Protein AF-A0A848YCB4-F1 (afdb_monomer_lite)

Secondary structure (DSSP, 8-state):
-----TTSPPPGGGS----S--PPP--HHHH-EEEEE--S---TT-----EEEEE--TT---TT--EEEEE-SSS-PPPPBSS-TTSTTB-----SSSPPPPEEEES-SPTT--EEEEE-

Foldseek 3Di:
DDPDDPPDDDDVVPPPPPPPDPDDDPPCQAAWDKDKDDDDDDDPPDADDIDIDTDGHPPGADVVGWDKDFDFPDDPQDQADDDDPVDGNHDDDDDPDPDDWDWDWAQPDDPRGRIIIITD

Sequence (120 aa):
MKTESWHGPIPRDLVGDNAPSVRSGDDAALYGSAVIEPLGPVEVRTHQSFVLRYTAGKIGLDDTGGIQVCFRMISDAAKPQTTDPTKPGYLTATCSGEGSVRLTIGPYGQRPWNLAVNAE

pLDDT: mean 86.51, std 13.11, range [41.19, 97.75]

Radius of gyration: 21.09 Å; chains: 1; bounding box: 38×51×61 Å

Structure (mmCIF, N/CA/C/O backbone):
data_AF-A0A848YCB4-F1
#
_entry.id   AF-A0A848YCB4-F1
#
loop_
_atom_site.group_PDB
_atom_site.id
_atom_site.type_symbol
_atom_site.label_atom_id
_atom_site.label_alt_id
_atom_site.label_comp_id
_atom_site.label_asym_id
_atom_site.label_entity_id
_atom_site.label_seq_id
_atom_site.pdbx_PDB_ins_code
_atom_site.Cartn_x
_atom_site.Cartn_y
_atom_site.Cartn_z
_atom_site.occupancy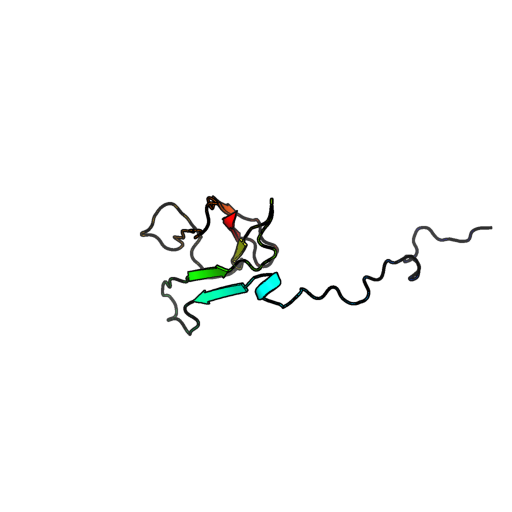
_atom_site.B_iso_or_equiv
_atom_site.auth_seq_id
_atom_site.auth_comp_id
_atom_site.auth_asym_id
_atom_site.auth_atom_id
_atom_site.pdbx_PDB_model_num
ATOM 1 N N . MET A 1 1 ? 6.343 39.896 -43.346 1.00 41.19 1 MET A N 1
ATOM 2 C CA . MET A 1 1 ? 5.441 40.432 -42.306 1.00 41.19 1 MET A CA 1
ATOM 3 C C . MET A 1 1 ? 4.858 39.233 -41.567 1.00 41.19 1 MET A C 1
ATOM 5 O O . MET A 1 1 ? 4.076 38.514 -42.168 1.00 41.19 1 MET A O 1
ATOM 9 N N . LYS A 1 2 ? 5.352 38.911 -40.360 1.00 43.03 2 LYS A N 1
ATOM 10 C CA . LYS A 1 2 ? 4.879 37.758 -39.570 1.00 43.03 2 LYS A CA 1
ATOM 11 C C . LYS A 1 2 ? 3.656 38.184 -38.756 1.00 43.03 2 LYS A C 1
ATOM 13 O O . LYS A 1 2 ? 3.787 38.938 -37.800 1.00 43.03 2 LYS A O 1
ATOM 18 N N . THR A 1 3 ? 2.483 37.729 -39.169 1.00 55.34 3 THR A N 1
ATOM 19 C CA . THR A 1 3 ? 1.216 37.832 -38.435 1.00 55.34 3 THR A CA 1
ATOM 20 C C . THR A 1 3 ? 1.049 36.595 -37.561 1.00 55.34 3 THR A C 1
ATOM 22 O O . THR A 1 3 ? 0.242 35.726 -37.866 1.00 55.34 3 THR A O 1
ATOM 25 N N . GLU A 1 4 ? 1.838 36.483 -36.496 1.00 60.62 4 GLU A N 1
ATOM 26 C CA . GLU A 1 4 ? 1.602 35.465 -35.468 1.00 60.62 4 GLU A CA 1
ATOM 27 C C . GLU A 1 4 ? 1.205 36.171 -34.174 1.00 60.62 4 GLU A C 1
ATOM 29 O O . GLU A 1 4 ? 1.964 36.951 -33.597 1.00 60.62 4 GLU A O 1
ATOM 34 N N . SER A 1 5 ? -0.046 35.967 -33.764 1.00 61.84 5 SER A N 1
ATOM 35 C CA . SER A 1 5 ? -0.580 36.483 -32.512 1.00 61.84 5 SER A CA 1
ATOM 36 C C . SER A 1 5 ? -0.032 35.652 -31.354 1.00 61.84 5 SER A C 1
ATOM 38 O O . SER A 1 5 ? -0.431 34.503 -31.178 1.00 61.84 5 SER A O 1
ATOM 40 N N . TRP A 1 6 ? 0.824 36.249 -30.529 1.00 62.62 6 TRP A N 1
ATOM 41 C CA 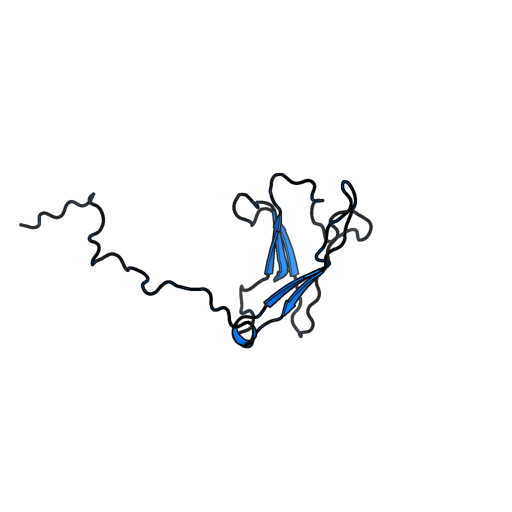. TRP A 1 6 ? 1.448 35.629 -29.348 1.00 62.62 6 TRP A CA 1
ATOM 42 C C . TRP A 1 6 ? 0.469 35.107 -28.276 1.00 62.62 6 TRP A C 1
ATOM 44 O O . TRP A 1 6 ? 0.889 34.472 -27.316 1.00 62.62 6 TRP A O 1
ATOM 54 N N . HIS A 1 7 ? -0.831 35.373 -28.429 1.00 72.69 7 HIS A N 1
ATOM 55 C CA . HIS A 1 7 ? -1.896 34.978 -27.501 1.00 72.69 7 HIS A CA 1
ATOM 56 C C . HIS A 1 7 ? -2.926 34.015 -28.121 1.00 72.69 7 HIS A C 1
ATOM 58 O O . HIS A 1 7 ? -3.981 33.786 -27.534 1.00 72.69 7 HIS A O 1
ATOM 64 N N . GLY A 1 8 ? -2.657 33.480 -29.317 1.00 75.06 8 GLY A N 1
ATOM 65 C CA . GLY A 1 8 ? -3.519 32.487 -29.961 1.00 75.06 8 GLY A CA 1
ATOM 66 C C . GLY A 1 8 ? -3.288 31.066 -29.425 1.00 75.06 8 GLY A C 1
ATOM 67 O O . GLY A 1 8 ? -2.231 30.794 -28.852 1.00 75.06 8 GLY A O 1
ATOM 68 N N . PRO A 1 9 ? -4.248 30.139 -29.607 1.00 75.44 9 PRO A N 1
ATOM 69 C CA . PRO A 1 9 ? -4.005 28.721 -29.357 1.00 75.44 9 PRO A CA 1
ATOM 70 C C . PRO A 1 9 ? -2.815 28.233 -30.196 1.00 75.44 9 PRO A C 1
ATOM 72 O O . PRO A 1 9 ? -2.666 28.629 -31.352 1.00 75.44 9 PRO A O 1
ATOM 75 N N . ILE A 1 10 ? -1.974 27.378 -29.607 1.00 76.75 10 ILE A N 1
ATOM 76 C CA . ILE A 1 10 ? -0.808 26.807 -30.288 1.00 76.75 10 ILE A CA 1
ATOM 77 C C . ILE A 1 10 ? -1.287 26.038 -31.534 1.00 76.75 10 ILE A C 1
ATOM 79 O O . ILE A 1 10 ? -2.204 25.217 -31.410 1.00 76.75 10 ILE A O 1
ATOM 83 N N . PRO A 1 11 ? -0.708 26.299 -32.723 1.00 81.75 11 PRO A N 1
ATOM 84 C CA . PRO A 1 11 ? -1.000 25.536 -33.931 1.00 81.75 11 PRO A CA 1
ATOM 85 C C . PRO A 1 11 ? -0.879 24.031 -33.676 1.00 81.75 11 PRO A C 1
ATOM 87 O O . PRO A 1 11 ? 0.074 23.584 -33.043 1.00 81.75 11 PRO A O 1
ATOM 90 N N . ARG A 1 12 ? -1.867 23.247 -34.124 1.00 68.69 12 ARG A N 1
ATOM 9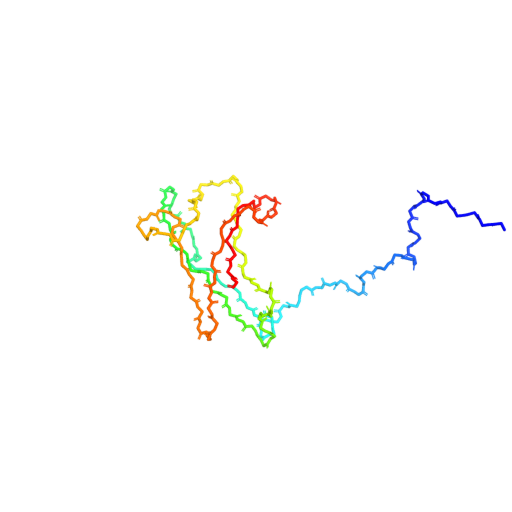1 C CA . ARG A 1 12 ? -1.961 21.806 -33.811 1.00 68.69 12 ARG A CA 1
ATOM 92 C C . ARG A 1 12 ? -0.735 21.006 -34.251 1.00 68.69 12 ARG A C 1
ATOM 94 O O . ARG A 1 12 ? -0.384 20.040 -33.601 1.00 68.69 12 ARG A O 1
ATOM 101 N N . ASP A 1 13 ? -0.085 21.418 -35.326 1.00 75.69 13 ASP A N 1
ATOM 102 C CA . ASP A 1 13 ? 1.156 20.847 -35.855 1.00 75.69 13 ASP A CA 1
ATOM 103 C C . ASP A 1 13 ? 2.390 21.118 -34.976 1.00 75.69 13 ASP A C 1
ATOM 105 O O . ASP A 1 13 ? 3.393 20.417 -35.090 1.00 75.69 13 ASP A O 1
ATOM 109 N N . LEU A 1 14 ? 2.309 22.105 -34.080 1.00 74.56 14 LEU A N 1
ATOM 110 C CA . LEU A 1 14 ? 3.307 22.390 -33.046 1.00 74.56 14 LEU A CA 1
ATOM 111 C C . LEU A 1 14 ? 2.920 21.810 -31.678 1.00 74.56 14 LEU A C 1
ATOM 113 O O . LEU A 1 14 ? 3.728 21.826 -30.747 1.00 74.56 14 LEU A O 1
ATOM 117 N N . VAL A 1 15 ? 1.692 21.304 -31.537 1.00 74.88 15 VAL A N 1
ATOM 118 C CA . VAL A 1 15 ? 1.287 20.514 -30.377 1.00 74.88 15 VAL A CA 1
ATOM 119 C C . VAL A 1 15 ? 1.841 19.113 -30.587 1.00 74.88 15 VAL A C 1
ATOM 121 O O . VAL A 1 15 ? 1.488 18.430 -31.543 1.00 74.88 15 VAL A O 1
ATOM 124 N N . GLY A 1 16 ? 2.729 18.679 -29.693 1.00 65.25 16 GLY A N 1
ATOM 125 C CA . GLY A 1 16 ? 3.121 17.278 -29.613 1.00 65.25 16 GLY A CA 1
ATOM 126 C C . GLY A 1 16 ? 1.913 16.447 -29.197 1.00 65.25 16 GLY A C 1
ATOM 127 O O . GLY A 1 16 ? 1.730 16.181 -28.010 1.00 65.25 16 GLY A O 1
ATOM 128 N N . ASP A 1 17 ? 1.068 16.076 -30.159 1.00 62.31 17 ASP A N 1
ATOM 129 C CA . ASP A 1 17 ? 0.013 15.100 -29.946 1.00 62.31 17 ASP A CA 1
ATOM 130 C C . ASP A 1 17 ? 0.702 13.791 -29.568 1.00 62.31 17 ASP A C 1
ATOM 132 O O . ASP A 1 17 ? 1.388 13.158 -30.372 1.00 62.31 17 ASP A O 1
ATOM 136 N N . ASN A 1 18 ? 0.551 13.405 -28.304 1.00 59.09 18 ASN A N 1
ATOM 137 C CA . ASN A 1 18 ? 0.966 12.105 -27.809 1.00 59.09 18 ASN A CA 1
ATOM 138 C C . ASN A 1 18 ? 0.064 11.034 -28.445 1.00 59.09 18 ASN A C 1
ATOM 140 O O . ASN A 1 18 ? -0.931 10.599 -27.859 1.00 59.09 18 ASN A O 1
ATOM 144 N N . ALA A 1 19 ? 0.375 10.682 -29.690 1.00 46.88 19 ALA A N 1
ATOM 145 C CA . ALA A 1 19 ? -0.291 9.653 -30.463 1.00 46.88 19 ALA A CA 1
ATOM 146 C C . ALA A 1 19 ? 0.732 8.596 -30.925 1.00 46.88 19 ALA A C 1
ATOM 148 O O . ALA A 1 19 ? 1.771 8.953 -31.483 1.00 46.88 19 ALA A O 1
ATOM 149 N N . PRO A 1 20 ? 0.428 7.296 -30.745 1.00 56.62 20 PRO A N 1
ATOM 150 C CA . PRO A 1 20 ? -0.828 6.765 -30.228 1.00 56.62 20 PRO A CA 1
ATOM 151 C C . PRO A 1 20 ? -0.861 6.804 -28.694 1.00 56.62 20 PRO A C 1
ATOM 153 O O . PRO A 1 20 ? 0.172 6.700 -28.044 1.00 56.62 20 PRO A O 1
ATOM 156 N N . SER A 1 21 ? -2.074 6.947 -28.148 1.00 55.09 21 SER A N 1
ATOM 157 C CA . SER A 1 21 ? -2.430 6.842 -26.727 1.00 55.09 21 SER A CA 1
ATOM 158 C C . SER A 1 21 ? -1.370 6.127 -25.885 1.00 55.09 21 SER A C 1
ATOM 160 O O . SER A 1 21 ? -1.182 4.921 -26.067 1.00 55.09 21 SER A O 1
ATOM 162 N N . VAL A 1 22 ? -0.731 6.828 -24.944 1.00 58.81 22 VAL A N 1
ATOM 163 C CA . VAL A 1 22 ? 0.003 6.164 -23.859 1.00 58.81 22 VAL A CA 1
ATOM 164 C C . VAL A 1 22 ? -1.018 5.341 -23.088 1.00 58.81 22 VAL A C 1
ATOM 166 O O . VAL A 1 22 ? -1.775 5.850 -22.264 1.00 58.81 22 VAL A O 1
ATOM 169 N N . ARG A 1 23 ? -1.112 4.064 -23.443 1.00 59.00 23 ARG A N 1
ATOM 170 C CA . ARG A 1 23 ? -1.801 3.063 -22.646 1.00 59.00 23 ARG A CA 1
ATOM 171 C C . ARG A 1 23 ? -0.780 2.584 -21.635 1.00 59.00 23 ARG A C 1
ATOM 173 O O . ARG A 1 23 ? 0.337 2.243 -22.022 1.00 59.00 23 ARG A O 1
ATOM 180 N N . SER A 1 24 ? -1.148 2.576 -20.358 1.00 66.31 24 SER A N 1
ATOM 181 C CA . SER A 1 24 ? -0.389 1.805 -19.380 1.00 66.31 24 SER A CA 1
ATOM 182 C C . SER A 1 24 ? -0.273 0.384 -19.911 1.00 66.31 24 SER A C 1
ATOM 184 O O . SER A 1 24 ? -1.279 -0.196 -20.319 1.00 66.31 24 SER A O 1
ATOM 186 N N . GLY A 1 25 ? 0.947 -0.140 -19.966 1.00 73.75 25 GLY A N 1
ATOM 187 C CA . GLY A 1 25 ? 1.126 -1.541 -20.293 1.00 73.75 25 GLY A CA 1
ATOM 188 C C . GLY A 1 25 ? 0.416 -2.397 -19.246 1.00 73.75 25 GLY A C 1
ATOM 189 O O . GLY A 1 25 ? 0.462 -2.101 -18.053 1.00 73.75 25 GLY A O 1
ATOM 190 N N . ASP A 1 26 ? -0.299 -3.408 -19.715 1.00 83.06 26 ASP A N 1
ATOM 191 C CA . ASP A 1 26 ? -1.192 -4.262 -18.929 1.00 83.06 26 ASP A CA 1
ATOM 192 C C . ASP A 1 26 ? -0.625 -5.673 -18.712 1.00 83.06 26 ASP A C 1
ATOM 194 O O . ASP A 1 26 ? -1.227 -6.494 -18.020 1.00 83.06 26 ASP A O 1
ATOM 198 N N . ASP A 1 27 ? 0.565 -5.951 -19.251 1.00 92.00 27 ASP A N 1
ATOM 199 C CA . ASP A 1 27 ? 1.277 -7.202 -19.019 1.00 92.00 27 ASP A CA 1
ATOM 200 C C . ASP A 1 27 ? 1.841 -7.253 -17.591 1.00 92.00 27 ASP A C 1
ATOM 202 O O . ASP A 1 27 ? 2.908 -6.708 -17.286 1.00 92.00 27 ASP A O 1
ATOM 206 N N . ALA A 1 28 ? 1.129 -7.959 -16.714 1.00 92.81 28 ALA A N 1
ATOM 207 C CA . ALA A 1 28 ? 1.525 -8.168 -15.327 1.00 92.81 28 ALA A CA 1
ATOM 208 C C . ALA A 1 28 ? 2.903 -8.838 -15.180 1.00 92.81 28 ALA A C 1
ATOM 210 O O . ALA A 1 28 ? 3.594 -8.588 -14.190 1.00 92.81 28 ALA A O 1
ATOM 211 N N . ALA A 1 29 ? 3.344 -9.654 -16.145 1.00 94.56 29 ALA A N 1
ATOM 212 C CA . ALA A 1 29 ? 4.672 -10.263 -16.089 1.00 94.56 29 ALA A CA 1
ATOM 213 C C . ALA A 1 29 ? 5.784 -9.224 -16.293 1.00 94.56 29 ALA A C 1
ATOM 215 O O . ALA A 1 29 ? 6.886 -9.395 -15.770 1.00 94.56 29 ALA A O 1
ATOM 216 N N . LEU A 1 30 ? 5.508 -8.137 -17.018 1.00 93.12 30 LEU A N 1
ATOM 217 C CA . LEU A 1 30 ? 6.450 -7.038 -17.226 1.00 93.12 30 LEU A CA 1
ATOM 218 C C . LEU A 1 30 ? 6.339 -5.972 -16.135 1.00 93.12 30 LEU A C 1
ATOM 220 O O . LEU A 1 30 ? 7.356 -5.629 -15.529 1.00 93.12 30 LEU A O 1
ATOM 224 N N . TYR A 1 31 ? 5.127 -5.486 -15.866 1.00 90.56 31 TYR A N 1
ATOM 225 C CA . TYR A 1 31 ? 4.880 -4.315 -15.014 1.00 90.56 31 TYR A CA 1
ATOM 226 C C . TYR A 1 31 ? 4.531 -4.650 -13.563 1.00 90.56 31 TYR A C 1
ATOM 228 O O . TYR A 1 31 ? 4.593 -3.779 -12.701 1.00 90.56 31 TYR A O 1
ATOM 236 N N . GLY A 1 32 ? 4.203 -5.907 -13.272 1.00 93.38 32 GLY A N 1
ATOM 237 C CA . GLY A 1 32 ? 3.754 -6.340 -11.956 1.00 93.38 32 GLY A CA 1
ATOM 238 C C . GLY A 1 32 ? 2.243 -6.261 -11.782 1.00 93.38 32 GLY A C 1
ATOM 239 O O . GLY A 1 32 ? 1.489 -5.932 -12.697 1.00 93.38 32 GLY A O 1
ATOM 240 N N . SER A 1 33 ? 1.784 -6.613 -10.586 1.00 94.19 33 SER A N 1
ATOM 241 C CA . SER A 1 33 ? 0.362 -6.608 -10.236 1.00 94.19 33 SER A CA 1
ATOM 242 C C . SER A 1 33 ? 0.158 -6.298 -8.760 1.00 94.19 33 SER A C 1
ATOM 244 O O . SER A 1 33 ? 1.039 -6.537 -7.935 1.00 94.19 33 SER A O 1
ATOM 246 N N . ALA A 1 34 ? -1.015 -5.767 -8.423 1.00 94.69 34 ALA A N 1
ATOM 247 C CA . ALA A 1 34 ? -1.435 -5.543 -7.050 1.00 94.69 34 ALA A CA 1
ATOM 248 C C . ALA A 1 34 ? -2.768 -6.244 -6.798 1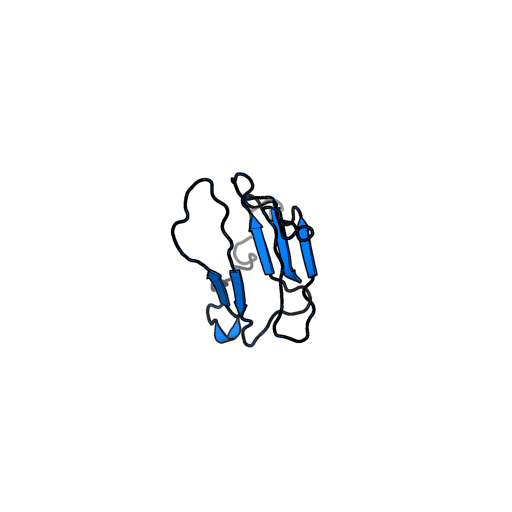.00 94.69 34 ALA A C 1
ATOM 250 O O . ALA A 1 34 ? -3.700 -6.126 -7.594 1.00 94.69 34 ALA A O 1
ATOM 251 N N . VAL A 1 35 ? -2.863 -6.938 -5.670 1.00 96.31 35 VAL A N 1
ATOM 252 C CA . VAL A 1 35 ? -4.105 -7.537 -5.179 1.00 96.31 35 VAL A CA 1
ATOM 253 C C . VAL A 1 35 ? -4.371 -7.052 -3.762 1.00 96.31 35 VAL A C 1
ATOM 255 O O . VAL A 1 35 ? -3.439 -6.828 -2.990 1.00 96.31 35 VAL A O 1
ATOM 258 N N . ILE A 1 36 ? -5.645 -6.875 -3.426 1.00 95.75 36 ILE A N 1
ATOM 259 C CA . ILE A 1 36 ? -6.095 -6.557 -2.073 1.00 95.75 36 ILE A CA 1
ATOM 260 C C . ILE A 1 36 ? -7.092 -7.616 -1.630 1.00 95.75 36 ILE A C 1
ATOM 262 O O . ILE A 1 36 ? -7.988 -7.972 -2.387 1.00 95.75 36 ILE A O 1
ATOM 266 N N . GLU A 1 37 ? -6.932 -8.120 -0.413 1.00 96.94 37 GLU A N 1
ATOM 267 C CA . GLU A 1 37 ? -7.777 -9.172 0.148 1.00 96.94 37 GLU A CA 1
ATOM 268 C C . GLU A 1 37 ? -8.127 -8.857 1.613 1.00 96.94 37 GLU A C 1
ATOM 270 O O . GLU A 1 37 ? -7.306 -8.254 2.302 1.00 96.94 37 GLU A O 1
ATOM 275 N N . PRO A 1 38 ? -9.306 -9.262 2.119 1.00 94.88 38 PRO A N 1
ATOM 276 C CA . PRO A 1 38 ? -10.354 -9.981 1.399 1.00 94.88 38 PRO A CA 1
ATOM 277 C C . PRO A 1 38 ? -11.144 -9.073 0.445 1.00 94.88 38 PRO A C 1
ATOM 279 O O . PRO A 1 38 ? -11.374 -7.896 0.717 1.00 94.88 38 PRO A O 1
ATOM 282 N N . LEU A 1 39 ? -11.602 -9.654 -0.665 1.00 91.31 39 LEU A N 1
ATOM 283 C CA . LEU A 1 39 ? -12.575 -9.035 -1.562 1.00 91.31 39 LEU A CA 1
ATOM 284 C C . LEU A 1 39 ? -13.962 -9.541 -1.172 1.00 91.31 39 LEU A C 1
ATOM 286 O O . LEU A 1 39 ? -14.317 -10.686 -1.439 1.00 91.31 39 LEU A O 1
ATOM 290 N N . GLY A 1 40 ? -14.743 -8.704 -0.501 1.00 92.06 40 GLY A N 1
ATOM 291 C CA . GLY A 1 40 ? -16.097 -9.068 -0.110 1.00 92.06 40 GLY A CA 1
ATOM 292 C C . GLY A 1 40 ? -16.796 -7.970 0.682 1.00 92.06 40 GLY A C 1
ATOM 293 O O . GLY A 1 40 ? -16.145 -7.030 1.145 1.00 92.06 40 GLY A O 1
ATOM 294 N N . PRO A 1 41 ? -18.126 -8.069 0.837 1.00 93.31 41 PRO A N 1
ATOM 295 C CA . PRO A 1 41 ? -18.861 -7.203 1.741 1.00 93.31 41 PRO A CA 1
ATOM 296 C C . PRO A 1 41 ? -18.325 -7.333 3.165 1.00 93.31 41 PRO A C 1
ATOM 298 O O . PRO A 1 41 ? -17.988 -8.423 3.625 1.00 93.31 41 PRO A O 1
ATOM 301 N N . VAL A 1 42 ? -18.295 -6.212 3.869 1.00 90.75 42 VAL A N 1
ATOM 302 C CA . VAL A 1 42 ? -17.893 -6.138 5.270 1.00 90.75 42 VAL A CA 1
ATOM 303 C C . VAL A 1 42 ? -19.054 -5.620 6.103 1.00 90.75 42 VAL A C 1
ATOM 305 O O . VAL A 1 42 ? -19.881 -4.850 5.612 1.00 90.75 42 VAL A O 1
ATOM 308 N N . GLU A 1 43 ? -19.130 -6.046 7.361 1.00 94.12 43 GLU A N 1
ATOM 309 C CA . GLU A 1 43 ? -20.157 -5.556 8.273 1.00 94.12 43 GLU A CA 1
ATOM 310 C C . GLU A 1 43 ? -19.982 -4.050 8.510 1.00 94.12 43 GLU A C 1
ATOM 312 O O . GLU A 1 43 ? -18.880 -3.550 8.753 1.00 94.12 43 GLU A O 1
ATOM 317 N N . VAL A 1 44 ? -21.083 -3.306 8.434 1.00 92.50 44 VAL A N 1
ATOM 318 C CA . VAL A 1 44 ? -21.070 -1.863 8.674 1.00 92.50 44 VAL A CA 1
ATOM 319 C C . VAL A 1 44 ? -20.644 -1.555 10.110 1.00 92.50 44 VAL A C 1
ATOM 321 O O . VAL A 1 44 ? -21.009 -2.261 11.042 1.00 92.50 44 VAL A O 1
ATOM 324 N N . ARG A 1 45 ? -19.909 -0.453 10.303 1.00 91.00 45 ARG A N 1
ATOM 325 C CA . ARG A 1 45 ? -19.433 0.007 11.625 1.00 91.00 45 ARG A CA 1
ATOM 326 C C . ARG A 1 45 ? -18.517 -0.992 12.355 1.00 91.00 45 ARG A C 1
ATOM 328 O O . ARG A 1 45 ? -18.445 -0.968 13.582 1.00 91.00 45 ARG A O 1
ATOM 335 N N . THR A 1 46 ? -17.790 -1.824 11.612 1.00 93.19 46 THR A N 1
ATOM 336 C CA . THR A 1 46 ? -16.770 -2.738 12.150 1.00 93.19 46 THR A CA 1
ATOM 337 C C . THR A 1 46 ? -15.368 -2.369 11.667 1.00 93.19 46 THR A C 1
ATOM 339 O O . THR A 1 46 ? -15.201 -1.551 10.761 1.00 93.19 46 THR A O 1
ATOM 342 N N . HIS A 1 47 ? -14.349 -2.957 12.297 1.00 92.88 47 HIS A N 1
ATOM 343 C CA . HIS A 1 47 ? -12.962 -2.854 11.845 1.00 92.88 47 HIS A CA 1
ATOM 344 C C . HIS A 1 47 ? -12.591 -4.098 11.060 1.00 92.88 47 HIS A C 1
ATOM 346 O O . HIS A 1 47 ? -12.850 -5.202 11.525 1.00 92.88 47 HIS A O 1
ATOM 352 N N . GLN A 1 48 ? -11.936 -3.898 9.919 1.00 94.12 48 GLN A N 1
ATOM 353 C CA . GLN A 1 48 ? -11.504 -4.971 9.037 1.00 94.12 48 GLN A CA 1
ATOM 354 C C . GLN A 1 48 ? -10.029 -4.817 8.702 1.00 94.12 48 GLN A C 1
ATOM 356 O O . GLN A 1 48 ? -9.521 -3.700 8.572 1.00 94.12 48 GLN A O 1
ATOM 361 N N . SER A 1 49 ? -9.355 -5.951 8.548 1.00 94.06 49 SER A N 1
ATOM 362 C CA . SER A 1 49 ? -7.964 -6.009 8.116 1.00 94.06 49 SER A CA 1
ATOM 363 C C . SER A 1 49 ? -7.902 -6.429 6.658 1.00 94.06 49 SER A C 1
ATOM 365 O O . SER A 1 49 ? -8.516 -7.420 6.266 1.00 94.06 49 SER A O 1
ATOM 367 N N . PHE A 1 50 ? -7.130 -5.677 5.880 1.00 95.31 50 PHE A N 1
ATOM 368 C CA . PHE A 1 50 ? -6.858 -5.974 4.483 1.00 95.31 50 PHE A CA 1
ATOM 369 C C . PHE A 1 50 ? -5.362 -6.182 4.283 1.00 95.31 50 PHE A C 1
ATOM 371 O O . PHE A 1 50 ? -4.543 -5.510 4.913 1.00 95.31 50 PHE A O 1
ATOM 378 N N . VAL A 1 51 ? -5.012 -7.086 3.377 1.00 96.94 51 VAL A N 1
ATOM 379 C CA . VAL A 1 51 ? -3.648 -7.306 2.910 1.00 96.94 51 VAL A CA 1
ATOM 380 C C . VAL A 1 51 ? -3.576 -6.831 1.471 1.00 96.94 51 VAL A C 1
ATOM 382 O O . VAL A 1 51 ? -4.256 -7.374 0.603 1.00 96.94 51 VAL A O 1
ATOM 385 N N . LEU A 1 52 ? -2.745 -5.821 1.222 1.00 97.06 52 LEU A N 1
ATOM 386 C CA . LEU A 1 52 ? -2.353 -5.429 -0.125 1.00 97.06 52 LEU A CA 1
ATOM 387 C C . LEU A 1 52 ? -1.028 -6.112 -0.452 1.00 97.06 52 LEU A C 1
ATOM 389 O O . LEU A 1 52 ? -0.034 -5.916 0.248 1.00 97.06 52 LEU A O 1
ATOM 393 N N . ARG A 1 53 ? -1.010 -6.909 -1.517 1.00 96.12 53 ARG A N 1
ATOM 394 C CA . ARG A 1 53 ? 0.197 -7.548 -2.037 1.00 96.12 53 ARG A CA 1
ATOM 395 C C . ARG A 1 53 ? 0.501 -6.979 -3.409 1.00 96.12 53 ARG A C 1
ATOM 397 O O . ARG A 1 53 ? -0.295 -7.131 -4.329 1.00 96.12 53 ARG A O 1
ATOM 404 N N . TYR A 1 54 ? 1.669 -6.366 -3.536 1.00 94.19 54 TYR A N 1
ATOM 405 C CA . TYR A 1 54 ? 2.252 -6.038 -4.827 1.00 94.19 54 TYR A CA 1
ATOM 406 C C . TYR A 1 54 ? 3.271 -7.109 -5.210 1.00 94.19 54 TYR A C 1
ATOM 408 O O . TYR A 1 54 ? 4.121 -7.489 -4.402 1.00 94.19 54 TYR A O 1
ATOM 416 N N . THR A 1 55 ? 3.179 -7.599 -6.438 1.00 94.62 55 THR A N 1
ATOM 417 C CA . THR A 1 55 ? 4.146 -8.512 -7.039 1.00 94.62 55 THR A CA 1
ATOM 418 C C . THR A 1 55 ? 4.848 -7.767 -8.157 1.00 94.62 55 THR A C 1
ATOM 420 O O . THR A 1 55 ? 4.219 -7.418 -9.155 1.00 94.62 55 THR A O 1
ATOM 423 N N . ALA A 1 56 ? 6.144 -7.521 -7.983 1.00 92.12 56 ALA A N 1
ATOM 424 C CA . ALA A 1 56 ? 6.963 -6.884 -9.001 1.00 92.12 56 ALA A CA 1
ATOM 425 C C . ALA A 1 56 ? 7.005 -7.741 -10.277 1.00 92.12 56 ALA A C 1
ATOM 427 O O . ALA A 1 56 ? 7.214 -8.954 -10.212 1.00 92.12 56 ALA A O 1
ATOM 428 N N . GLY A 1 57 ? 6.805 -7.100 -11.429 1.00 93.19 57 GLY A N 1
ATOM 429 C CA . GLY A 1 57 ? 7.061 -7.704 -12.733 1.00 93.19 57 GLY A CA 1
ATOM 430 C C . GLY A 1 57 ? 8.548 -7.666 -13.078 1.00 93.19 57 GLY A C 1
ATOM 431 O O . GLY A 1 57 ? 9.373 -7.187 -12.300 1.00 93.19 57 GLY A O 1
ATOM 432 N N . LYS A 1 58 ? 8.900 -8.131 -14.278 1.00 93.94 58 LYS A N 1
ATOM 433 C CA . LYS A 1 58 ? 10.283 -8.202 -14.770 1.00 93.94 58 LYS A CA 1
ATOM 434 C C . LYS A 1 58 ? 11.026 -6.863 -14.719 1.00 93.94 58 LYS A C 1
ATOM 436 O O . LYS A 1 58 ? 12.241 -6.866 -14.549 1.00 93.94 58 LYS A O 1
ATOM 441 N N . ILE A 1 59 ? 10.321 -5.748 -14.904 1.00 89.75 59 ILE A N 1
ATOM 442 C CA . ILE A 1 59 ? 10.918 -4.404 -14.904 1.00 89.75 59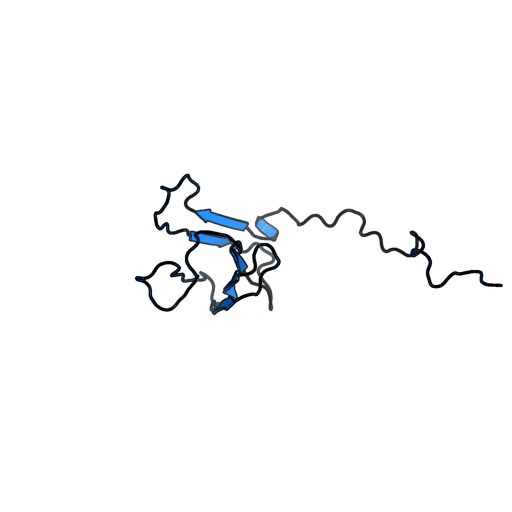 ILE A CA 1
ATOM 443 C C . ILE A 1 59 ? 11.178 -3.908 -13.469 1.00 89.75 59 ILE A C 1
ATOM 445 O O . ILE A 1 59 ? 12.066 -3.090 -13.260 1.00 89.75 59 ILE A O 1
ATOM 449 N N . GLY A 1 60 ? 10.475 -4.455 -12.472 1.00 88.19 60 GLY A N 1
ATOM 450 C CA . GLY A 1 60 ? 10.654 -4.093 -11.069 1.00 88.19 60 GLY A CA 1
ATOM 451 C C . GLY A 1 60 ? 10.098 -2.715 -10.695 1.00 88.19 60 GLY A C 1
ATOM 452 O O . GLY A 1 60 ? 9.363 -2.084 -11.453 1.00 88.19 60 GLY A O 1
ATOM 453 N N . LEU A 1 61 ? 10.432 -2.283 -9.478 1.00 86.88 61 LEU A N 1
ATOM 454 C CA . LEU A 1 61 ? 10.335 -0.893 -9.035 1.00 86.88 61 LEU A CA 1
ATOM 455 C C . LEU A 1 61 ? 11.767 -0.359 -8.952 1.00 86.88 61 LEU A C 1
ATOM 457 O O . LEU A 1 61 ? 12.625 -1.040 -8.395 1.00 86.88 61 LEU A O 1
ATOM 461 N N . ASP A 1 62 ? 12.008 0.808 -9.539 1.00 83.00 62 ASP A N 1
ATOM 462 C CA . ASP A 1 62 ? 13.331 1.439 -9.600 1.00 83.00 62 ASP A CA 1
ATOM 463 C C . ASP A 1 62 ? 13.509 2.483 -8.485 1.00 83.00 62 ASP A C 1
ATOM 465 O O . ASP A 1 62 ? 12.573 2.746 -7.723 1.00 83.00 62 ASP A O 1
ATOM 469 N N . ASP A 1 63 ? 14.687 3.103 -8.407 1.00 75.38 63 ASP A N 1
ATOM 470 C CA . ASP A 1 63 ? 14.970 4.224 -7.512 1.00 75.38 63 ASP A CA 1
ATOM 471 C C . ASP A 1 63 ? 13.878 5.297 -7.643 1.00 75.38 63 ASP A C 1
ATOM 473 O O . ASP A 1 63 ? 13.527 5.716 -8.746 1.00 75.38 63 ASP A O 1
ATOM 477 N N . THR A 1 64 ? 13.335 5.753 -6.507 1.00 76.56 64 THR A N 1
ATOM 478 C CA . THR A 1 64 ? 12.160 6.655 -6.384 1.00 76.56 64 THR A CA 1
ATOM 479 C C . THR A 1 64 ? 10.791 6.032 -6.685 1.00 76.56 64 THR A C 1
ATOM 481 O O . THR A 1 64 ? 9.762 6.682 -6.486 1.00 76.56 64 THR A O 1
ATOM 484 N N . GLY A 1 65 ? 10.754 4.774 -7.120 1.00 82.94 65 GLY A N 1
ATOM 485 C CA . GLY A 1 65 ? 9.538 3.983 -7.229 1.00 82.94 65 GLY A CA 1
ATOM 486 C C . GLY A 1 65 ? 9.027 3.549 -5.856 1.00 82.94 65 GLY A C 1
ATOM 487 O O . GLY A 1 65 ? 9.793 3.279 -4.938 1.00 82.94 65 GLY A O 1
ATOM 488 N N . GLY A 1 66 ? 7.710 3.457 -5.716 1.00 89.56 66 GLY A N 1
ATOM 489 C CA . GLY A 1 66 ? 7.085 3.046 -4.468 1.00 89.56 66 GLY A CA 1
ATOM 490 C C . GLY A 1 66 ? 5.615 2.720 -4.657 1.00 89.56 66 GLY A C 1
ATOM 491 O O . GLY A 1 66 ? 5.033 2.939 -5.723 1.00 89.56 66 GLY A O 1
ATOM 492 N N . ILE A 1 67 ? 5.006 2.188 -3.605 1.00 92.81 67 ILE A N 1
ATOM 493 C CA . ILE A 1 67 ? 3.575 1.895 -3.579 1.00 92.81 67 ILE A CA 1
ATOM 494 C C . ILE A 1 67 ? 2.898 2.959 -2.729 1.00 92.81 67 ILE A C 1
ATOM 496 O O . ILE A 1 67 ? 3.215 3.115 -1.551 1.00 92.81 67 ILE A O 1
ATOM 500 N N . GLN A 1 68 ? 1.931 3.664 -3.313 1.00 94.62 68 GLN A N 1
ATOM 501 C CA . GLN A 1 68 ? 1.116 4.634 -2.595 1.00 94.62 68 GLN A CA 1
ATOM 502 C C . GLN A 1 68 ? -0.307 4.101 -2.407 1.00 94.62 68 GLN A C 1
ATOM 504 O O . GLN A 1 68 ? -1.004 3.791 -3.373 1.00 94.62 68 GLN A O 1
ATOM 509 N N . VAL A 1 69 ? -0.756 4.028 -1.154 1.00 94.81 69 VAL A N 1
ATOM 510 C CA . VAL A 1 69 ? -2.135 3.674 -0.793 1.00 94.81 69 VAL A CA 1
ATOM 511 C C . VAL A 1 69 ? -2.859 4.932 -0.335 1.00 94.81 69 VAL A C 1
ATOM 513 O O . VAL A 1 69 ? -2.536 5.499 0.711 1.00 94.81 69 VAL A O 1
ATOM 516 N N . CYS A 1 70 ? -3.840 5.375 -1.122 1.00 95.06 70 CYS A N 1
ATOM 517 C CA . CYS A 1 70 ? -4.535 6.640 -0.905 1.00 95.06 70 CYS A CA 1
ATOM 518 C C . CYS A 1 70 ? -5.915 6.441 -0.268 1.00 95.06 70 CYS A C 1
ATOM 520 O O . CYS A 1 70 ? -6.720 5.616 -0.703 1.00 95.06 70 CYS A O 1
ATOM 522 N N . PHE A 1 71 ? -6.227 7.272 0.720 1.00 93.75 71 PHE A N 1
ATOM 523 C CA . PHE A 1 71 ? -7.471 7.244 1.480 1.00 93.75 71 PHE A CA 1
ATOM 524 C C . PHE A 1 71 ? -8.331 8.446 1.116 1.00 93.75 71 PHE A C 1
ATOM 526 O O . PHE A 1 71 ? -7.850 9.577 1.002 1.00 93.75 71 PHE A O 1
ATOM 533 N N . ARG A 1 72 ? -9.632 8.212 0.937 1.00 92.69 72 ARG A N 1
ATOM 534 C CA . ARG A 1 72 ? -10.575 9.270 0.574 1.00 92.69 72 ARG A CA 1
ATOM 535 C C . ARG A 1 72 ? -10.741 10.258 1.730 1.00 92.69 72 ARG A C 1
ATOM 537 O O . ARG A 1 72 ? -10.892 9.846 2.876 1.00 92.69 72 ARG A O 1
ATOM 544 N N . MET A 1 73 ? -10.757 11.554 1.411 1.00 83.69 73 MET A N 1
ATOM 545 C CA . MET A 1 73 ? -10.838 12.637 2.402 1.00 83.69 73 MET A CA 1
ATOM 546 C C . MET A 1 73 ? -12.066 12.515 3.314 1.00 83.69 73 MET A C 1
ATOM 548 O O . MET A 1 73 ? -11.947 12.684 4.520 1.00 83.69 73 MET A O 1
ATOM 552 N N . ILE A 1 74 ? -13.235 12.238 2.733 1.00 89.06 74 ILE A N 1
ATOM 553 C CA . ILE A 1 74 ? -14.469 11.987 3.478 1.00 89.06 74 ILE A CA 1
ATOM 554 C C . ILE A 1 74 ? -14.678 10.477 3.493 1.00 89.06 74 ILE A C 1
ATOM 556 O O . ILE A 1 74 ? -15.063 9.893 2.477 1.00 89.06 74 ILE A O 1
ATOM 560 N N . SER A 1 75 ? -14.343 9.850 4.617 1.00 88.81 75 SER A N 1
ATOM 561 C CA . SER A 1 75 ? -14.541 8.422 4.857 1.00 88.81 75 SER A CA 1
ATOM 562 C C . SER A 1 75 ? -14.584 8.122 6.355 1.00 88.81 75 SER A C 1
ATOM 564 O O . SER A 1 75 ? -14.065 8.896 7.156 1.00 88.81 75 SER A O 1
ATOM 566 N N . ASP A 1 76 ? -15.149 6.967 6.708 1.00 88.75 76 ASP A N 1
ATOM 567 C CA . ASP A 1 76 ? -15.086 6.395 8.061 1.00 88.75 76 ASP A CA 1
ATOM 568 C C . ASP A 1 76 ? -13.797 5.577 8.287 1.00 88.75 76 ASP A C 1
ATOM 570 O O . ASP A 1 76 ? -13.688 4.817 9.250 1.00 88.75 76 ASP A O 1
ATOM 574 N N . ALA A 1 77 ? -12.814 5.685 7.384 1.00 89.44 77 ALA A N 1
ATOM 575 C CA . ALA A 1 77 ? -11.561 4.959 7.515 1.00 89.44 77 ALA A CA 1
ATOM 576 C C . ALA A 1 77 ? -10.770 5.477 8.723 1.00 89.44 77 ALA A C 1
ATOM 578 O O . ALA A 1 77 ? -10.575 6.683 8.895 1.00 89.44 77 ALA A O 1
ATOM 579 N N . ALA A 1 78 ? -10.273 4.554 9.549 1.00 92.88 78 ALA A N 1
ATOM 580 C CA . ALA A 1 78 ? -9.367 4.898 10.634 1.00 92.88 78 ALA A CA 1
ATOM 581 C C . ALA A 1 78 ? -8.097 5.572 10.087 1.00 92.88 78 ALA A C 1
ATOM 583 O O . ALA A 1 78 ? -7.603 5.220 9.014 1.00 92.88 78 ALA A O 1
ATOM 584 N N . LYS A 1 79 ? -7.541 6.526 10.844 1.00 93.44 79 LYS A N 1
ATOM 585 C CA . LYS A 1 79 ? -6.289 7.185 10.463 1.00 93.44 79 LYS A CA 1
ATOM 586 C C . LYS A 1 79 ? -5.144 6.153 10.466 1.00 93.44 79 LYS A C 1
ATOM 588 O O . LYS A 1 79 ? -4.911 5.557 11.516 1.00 93.44 79 LYS A O 1
ATOM 593 N N . PRO A 1 80 ? -4.416 5.964 9.351 1.00 95.88 80 PRO A N 1
ATOM 594 C CA . PRO A 1 80 ? -3.283 5.052 9.288 1.00 95.88 80 PRO A CA 1
ATOM 595 C C . PRO A 1 80 ? -2.183 5.445 10.282 1.00 95.88 80 PRO A C 1
ATOM 597 O O . PRO A 1 80 ? -1.902 6.632 10.483 1.00 95.88 80 PRO A O 1
ATOM 600 N N . GLN A 1 81 ? -1.561 4.437 10.892 1.00 96.88 81 GLN A N 1
ATOM 601 C CA . GLN A 1 81 ? -0.470 4.568 11.858 1.00 96.88 81 GLN A CA 1
ATOM 602 C C . GLN A 1 81 ? 0.367 3.278 11.918 1.00 96.88 81 GLN A C 1
ATOM 604 O O . GLN A 1 81 ? -0.118 2.207 11.568 1.00 96.88 81 GLN A O 1
ATOM 609 N N . THR A 1 82 ? 1.623 3.372 12.359 1.00 97.50 82 THR A N 1
ATOM 610 C CA . THR A 1 82 ? 2.579 2.243 12.409 1.00 97.50 82 THR A CA 1
ATOM 611 C C . THR A 1 82 ? 3.119 1.962 13.815 1.00 97.50 82 THR A C 1
ATOM 613 O O . THR A 1 82 ? 4.059 1.186 13.978 1.00 97.50 82 THR A O 1
ATOM 616 N N . THR A 1 83 ? 2.559 2.594 14.847 1.00 97.56 83 THR A N 1
ATOM 617 C CA . THR A 1 83 ? 3.141 2.640 16.197 1.00 97.56 83 THR A CA 1
ATOM 618 C C . THR A 1 83 ? 2.448 1.737 17.213 1.00 97.56 83 THR A C 1
ATOM 620 O O . THR A 1 83 ? 3.126 1.187 18.073 1.00 97.56 83 THR A O 1
ATOM 623 N N . ASP A 1 84 ? 1.121 1.585 17.153 1.00 97.69 84 ASP A N 1
ATOM 624 C CA . ASP A 1 84 ? 0.359 0.793 18.129 1.00 97.69 84 ASP A CA 1
ATOM 625 C C . ASP A 1 84 ? -0.418 -0.337 17.429 1.00 97.69 84 ASP A C 1
ATOM 627 O O . ASP A 1 84 ? -1.469 -0.068 16.840 1.00 97.69 84 ASP A O 1
ATOM 631 N N . PRO A 1 85 ? 0.044 -1.600 17.501 1.00 97.00 85 PRO A N 1
ATOM 632 C CA . PRO A 1 85 ? -0.607 -2.730 16.837 1.00 97.00 85 PRO A CA 1
ATOM 633 C C . PRO A 1 85 ? -2.020 -3.039 17.336 1.00 97.00 85 PRO A C 1
ATOM 635 O O . PRO A 1 85 ? -2.743 -3.799 16.697 1.00 97.00 85 PRO A O 1
ATOM 638 N N . THR A 1 86 ? -2.433 -2.464 18.466 1.00 96.19 86 THR A N 1
ATOM 639 C CA . THR A 1 86 ? -3.740 -2.728 19.081 1.00 96.19 86 THR A CA 1
ATOM 640 C C . THR A 1 86 ? -4.808 -1.702 18.704 1.00 96.19 86 THR A C 1
ATOM 642 O O . THR A 1 86 ? -5.975 -1.862 19.072 1.00 96.19 86 THR A O 1
ATOM 645 N N . LYS A 1 87 ? -4.437 -0.628 17.993 1.00 97.12 87 LYS A N 1
ATOM 646 C CA . LYS A 1 87 ? -5.345 0.476 17.652 1.00 97.12 87 LYS A CA 1
ATOM 647 C C . LYS A 1 87 ? -5.798 0.419 16.193 1.00 97.12 87 LYS A C 1
ATOM 649 O O . LYS A 1 87 ? -5.035 -0.011 15.328 1.00 97.12 87 LYS A O 1
ATOM 654 N N . PRO A 1 88 ? -7.010 0.923 15.891 1.00 96.25 88 PRO A N 1
ATOM 655 C CA . PRO A 1 88 ? -7.470 1.096 14.519 1.00 96.25 88 PRO A CA 1
ATOM 656 C C . PRO A 1 88 ? -6.462 1.838 13.641 1.00 96.25 88 PRO A C 1
ATOM 658 O O . PRO A 1 88 ? -5.743 2.722 14.109 1.00 96.25 88 PRO A O 1
ATOM 661 N N . GLY A 1 89 ? -6.431 1.481 12.358 1.00 95.75 89 GLY A N 1
ATOM 662 C CA . GLY A 1 89 ? -5.519 2.080 11.386 1.00 95.75 89 GLY A CA 1
ATOM 663 C C . GLY A 1 89 ? -4.071 1.600 11.501 1.00 95.75 89 GLY A C 1
ATOM 664 O O . GLY A 1 89 ? -3.227 2.102 10.763 1.00 95.75 89 GLY A O 1
ATOM 665 N N . TYR A 1 90 ? -3.768 0.644 12.389 1.00 97.75 90 TYR A N 1
ATOM 666 C CA . TYR A 1 90 ? -2.451 0.018 12.404 1.00 97.75 90 TYR A CA 1
ATOM 667 C C . TYR A 1 90 ? -2.157 -0.677 11.078 1.00 97.75 90 TYR A C 1
ATOM 669 O O . TYR A 1 90 ? -2.983 -1.439 10.571 1.00 97.75 90 TYR A O 1
ATOM 677 N N . LEU A 1 91 ? -0.962 -0.439 10.549 1.00 97.12 91 LEU A N 1
ATOM 678 C CA . LEU A 1 91 ? -0.447 -1.121 9.374 1.00 97.12 91 LEU A CA 1
ATOM 679 C C . LEU A 1 91 ? 1.047 -1.399 9.516 1.00 97.12 91 LEU A C 1
ATOM 681 O O . LEU A 1 91 ? 1.781 -0.686 10.203 1.00 97.12 91 LEU A O 1
ATOM 685 N N . THR A 1 92 ? 1.493 -2.421 8.799 1.00 96.88 92 THR A N 1
ATOM 686 C CA . THR A 1 92 ? 2.900 -2.765 8.600 1.00 96.88 92 THR A CA 1
ATOM 687 C C . THR A 1 92 ? 3.112 -3.167 7.148 1.00 96.88 92 THR A C 1
ATOM 689 O O . THR A 1 92 ? 2.160 -3.461 6.425 1.00 96.88 92 THR A O 1
ATOM 692 N N . ALA A 1 93 ? 4.367 -3.166 6.713 1.00 95.75 93 ALA A N 1
ATOM 693 C CA . ALA A 1 93 ? 4.754 -3.650 5.401 1.00 95.75 93 ALA A CA 1
ATOM 694 C C . ALA A 1 93 ? 5.987 -4.536 5.530 1.00 95.75 93 ALA A C 1
ATOM 696 O O . ALA A 1 93 ? 6.848 -4.313 6.384 1.00 95.75 93 ALA A O 1
ATOM 697 N N . THR A 1 94 ? 6.060 -5.541 4.669 1.00 94.00 94 THR A N 1
ATOM 698 C CA . THR A 1 94 ? 7.219 -6.413 4.516 1.00 94.00 94 THR A CA 1
ATOM 699 C C . THR A 1 94 ? 7.494 -6.602 3.031 1.00 94.00 94 THR A C 1
ATOM 701 O O . THR A 1 94 ? 6.585 -6.532 2.203 1.00 94.00 94 THR A O 1
ATOM 704 N N . CYS A 1 95 ? 8.757 -6.832 2.691 1.00 92.19 95 CYS A N 1
ATOM 705 C CA . CYS A 1 95 ? 9.184 -7.199 1.348 1.00 92.19 95 CYS A CA 1
ATOM 706 C C . CYS A 1 95 ? 9.839 -8.579 1.415 1.00 92.19 95 CYS A C 1
ATOM 708 O O . CYS A 1 95 ? 10.521 -8.893 2.387 1.00 92.19 95 CYS A O 1
ATOM 710 N N . SER A 1 96 ? 9.607 -9.415 0.403 1.00 92.00 96 SER A N 1
ATOM 711 C CA . SER A 1 96 ? 10.261 -10.725 0.288 1.00 92.00 96 SER A CA 1
ATOM 712 C C . SER A 1 96 ? 11.662 -10.648 -0.326 1.00 92.00 96 SER A C 1
ATOM 714 O O . SER A 1 96 ? 12.360 -11.656 -0.349 1.00 92.00 96 SER A O 1
ATOM 716 N N . GLY A 1 97 ? 12.040 -9.494 -0.884 1.00 86.25 97 GLY A N 1
ATOM 717 C CA . GLY A 1 97 ? 13.384 -9.229 -1.395 1.00 86.25 97 GLY A CA 1
ATOM 718 C C . GLY A 1 97 ? 14.327 -8.698 -0.314 1.00 86.25 97 GLY A C 1
ATOM 719 O O . GLY A 1 97 ? 13.964 -8.586 0.852 1.00 86.25 97 GLY A O 1
ATOM 720 N N . GLU A 1 98 ? 15.540 -8.333 -0.722 1.00 84.31 98 GLU A N 1
ATOM 721 C CA . GLU A 1 98 ? 16.592 -7.841 0.184 1.00 84.31 98 GLU A CA 1
ATOM 722 C C . GLU A 1 98 ? 16.419 -6.363 0.586 1.00 84.31 98 GLU A C 1
ATOM 724 O O . GLU A 1 98 ? 17.097 -5.874 1.488 1.00 84.31 98 GLU A O 1
ATOM 729 N N . GLY A 1 99 ? 15.507 -5.641 -0.073 1.00 80.56 99 GLY A N 1
ATOM 730 C CA . GLY A 1 99 ? 15.223 -4.236 0.207 1.00 80.56 99 GLY A CA 1
ATOM 731 C C . GLY A 1 99 ? 14.447 -4.030 1.510 1.00 80.56 99 GLY A C 1
ATOM 732 O O . GLY A 1 99 ? 13.514 -4.771 1.827 1.00 80.56 99 GLY A O 1
ATOM 733 N N . SER A 1 100 ? 14.796 -2.977 2.251 1.00 85.19 100 SER A N 1
ATOM 734 C CA . SER A 1 100 ? 14.003 -2.505 3.390 1.00 85.19 100 SER A CA 1
ATOM 735 C C . SER A 1 100 ? 12.851 -1.623 2.914 1.00 85.19 100 SER A C 1
ATOM 737 O O . SER A 1 100 ? 13.089 -0.731 2.109 1.00 85.19 100 SER A O 1
ATOM 739 N N . VAL A 1 101 ? 11.652 -1.801 3.472 1.00 90.44 101 VAL A N 1
ATOM 740 C CA . VAL A 1 101 ? 10.500 -0.929 3.194 1.00 90.44 101 VAL A CA 1
ATOM 741 C C . VAL A 1 101 ? 10.360 0.116 4.291 1.00 90.44 101 VAL A C 1
ATOM 743 O O . VAL A 1 101 ? 10.242 -0.215 5.475 1.00 90.44 101 VAL A O 1
ATOM 746 N N . ARG A 1 102 ? 10.327 1.383 3.899 1.00 92.94 102 ARG A N 1
ATOM 747 C CA . ARG A 1 102 ? 10.011 2.527 4.746 1.00 92.94 102 ARG A CA 1
ATOM 748 C C . ARG A 1 102 ? 8.568 2.935 4.515 1.00 92.94 102 ARG A C 1
ATOM 750 O O . ARG A 1 102 ? 8.107 3.024 3.385 1.00 92.94 102 ARG A O 1
ATOM 757 N N . LEU A 1 103 ? 7.864 3.217 5.606 1.00 96.25 103 LEU A N 1
ATOM 758 C CA . LEU A 1 103 ? 6.494 3.707 5.558 1.00 96.25 103 LEU A CA 1
ATOM 759 C C . LEU A 1 103 ? 6.439 5.176 5.955 1.00 96.25 103 LEU A C 1
ATOM 761 O O . LEU A 1 103 ? 6.874 5.543 7.049 1.00 96.25 103 LEU A O 1
ATOM 765 N N . THR A 1 104 ? 5.858 6.004 5.090 1.00 96.50 104 THR A N 1
ATOM 766 C CA . THR A 1 104 ? 5.553 7.407 5.390 1.00 96.50 104 THR A CA 1
ATOM 767 C C . THR A 1 104 ? 4.057 7.661 5.263 1.00 96.50 104 THR A C 1
ATOM 769 O O . THR A 1 104 ? 3.393 7.143 4.369 1.00 96.50 104 THR A O 1
ATOM 772 N N . ILE A 1 105 ? 3.501 8.436 6.196 1.00 96.88 105 ILE A N 1
ATOM 773 C CA . ILE A 1 105 ? 2.066 8.729 6.269 1.00 96.88 105 ILE A CA 1
ATOM 774 C C . ILE A 1 105 ? 1.886 10.238 6.253 1.00 96.88 105 ILE A C 1
ATOM 776 O O . ILE A 1 105 ? 2.414 10.936 7.120 1.00 96.88 105 ILE A O 1
ATOM 780 N N . GLY A 1 106 ? 1.115 10.750 5.299 1.00 95.12 106 GLY A N 1
ATOM 781 C CA . GLY A 1 106 ? 0.960 12.191 5.161 1.00 95.12 106 GLY A CA 1
ATOM 782 C C . GLY A 1 106 ? 0.016 12.616 4.044 1.00 95.12 106 GLY A C 1
ATOM 783 O O . GLY A 1 106 ? -0.584 11.775 3.369 1.00 95.12 106 GLY A O 1
ATOM 784 N N . PRO A 1 107 ? -0.151 13.936 3.856 1.00 93.94 107 PRO A N 1
ATOM 785 C CA . PRO A 1 107 ? -1.069 14.500 2.881 1.00 93.94 107 PRO A CA 1
ATOM 786 C C . PRO A 1 107 ? -0.486 14.477 1.451 1.00 93.94 107 PRO A C 1
ATOM 788 O O . PRO A 1 107 ? -0.428 15.509 0.789 1.00 93.94 107 PRO A O 1
ATOM 791 N N . TYR A 1 108 ? 0.019 13.322 1.008 1.00 93.06 108 TYR A N 1
ATOM 792 C CA . TYR A 1 108 ? 0.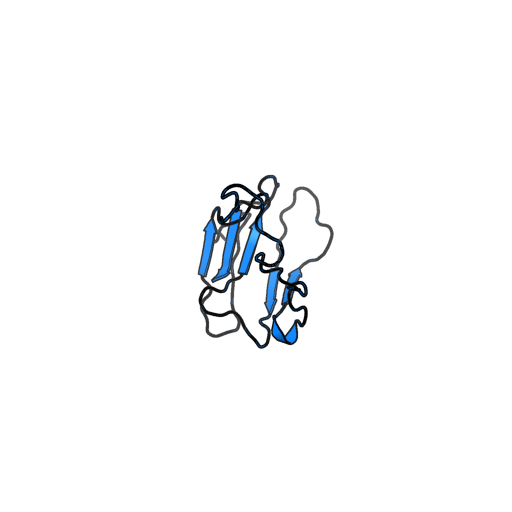749 13.178 -0.260 1.00 93.06 108 TYR A CA 1
ATOM 793 C C . TYR A 1 108 ? -0.151 12.893 -1.463 1.00 93.06 108 TYR A C 1
ATOM 795 O O . TYR A 1 108 ? 0.305 12.981 -2.600 1.00 93.06 108 TYR A O 1
ATOM 803 N N . GLY A 1 109 ? -1.406 12.513 -1.226 1.00 88.75 109 GLY A N 1
ATOM 804 C CA . GLY A 1 109 ? -2.303 12.124 -2.302 1.00 88.75 109 GLY A CA 1
ATOM 805 C C . GLY A 1 109 ? -3.021 13.314 -2.943 1.00 88.75 109 GLY A C 1
ATOM 806 O O . GLY A 1 109 ? -3.124 14.411 -2.385 1.00 88.75 109 GLY A O 1
ATOM 807 N N . GLN A 1 110 ? -3.547 13.090 -4.144 1.00 89.44 110 GLN A N 1
ATOM 808 C CA . GLN A 1 110 ? -4.321 14.082 -4.884 1.00 89.44 110 GLN A CA 1
ATOM 809 C C . GLN A 1 110 ? -5.800 14.009 -4.499 1.00 89.44 110 GLN A C 1
ATOM 811 O O . GLN A 1 110 ? -6.354 12.920 -4.339 1.00 89.44 110 GLN A O 1
ATOM 816 N N . ARG A 1 111 ? -6.484 15.161 -4.421 1.00 86.44 111 ARG A N 1
ATOM 817 C CA . ARG A 1 111 ? -7.942 15.187 -4.218 1.00 86.44 111 ARG A CA 1
ATOM 818 C C . ARG A 1 111 ? -8.646 14.255 -5.213 1.00 86.44 111 ARG A C 1
ATOM 820 O O . ARG A 1 111 ? -8.338 14.311 -6.402 1.00 86.44 111 ARG A O 1
ATOM 827 N N . PRO A 1 112 ? -9.650 13.481 -4.766 1.00 91.75 112 PRO A N 1
ATOM 828 C CA . PRO A 1 112 ? -10.247 13.432 -3.419 1.00 91.75 112 PRO A CA 1
ATOM 829 C C . PRO A 1 112 ? -9.526 12.570 -2.356 1.00 91.75 112 PRO A C 1
ATOM 831 O O . PRO A 1 112 ? -10.088 12.374 -1.275 1.00 91.75 112 PRO A O 1
ATOM 834 N N . TRP A 1 113 ? -8.324 12.055 -2.611 1.00 93.44 113 TRP A N 1
ATOM 835 C CA . TRP A 1 113 ? -7.577 11.193 -1.692 1.00 93.44 113 TRP A CA 1
ATOM 836 C C . TRP A 1 113 ? -6.382 11.899 -1.047 1.00 93.44 113 TRP A C 1
ATOM 838 O O . TRP A 1 113 ? -5.238 11.652 -1.396 1.00 93.44 113 TRP A O 1
ATOM 848 N N . ASN A 1 114 ? -6.638 12.810 -0.112 1.00 90.06 114 ASN A N 1
ATOM 849 C CA . ASN A 1 114 ? -5.572 13.650 0.437 1.00 90.06 114 ASN A CA 1
ATOM 850 C C . ASN A 1 114 ? -4.567 12.892 1.305 1.00 90.06 114 ASN A C 1
ATOM 852 O O . ASN A 1 114 ? -3.400 13.258 1.314 1.00 90.06 114 ASN A O 1
ATOM 856 N N . LEU A 1 115 ? -5.013 11.894 2.068 1.00 94.00 115 LEU A N 1
ATOM 857 C CA . LEU A 1 115 ? -4.150 11.137 2.970 1.00 94.00 115 LEU A CA 1
ATOM 858 C C . LEU A 1 115 ? -3.612 9.911 2.242 1.00 94.00 115 LEU A C 1
ATOM 860 O O . LEU A 1 115 ? -4.387 9.175 1.635 1.00 94.00 115 LEU A O 1
ATOM 864 N N . ALA A 1 116 ? -2.310 9.675 2.337 1.00 96.06 116 ALA A N 1
ATOM 865 C CA . ALA A 1 116 ? -1.675 8.523 1.725 1.00 96.06 116 ALA A CA 1
ATOM 866 C C . ALA A 1 116 ? -0.636 7.886 2.649 1.00 96.06 116 ALA A C 1
ATOM 868 O O . ALA A 1 116 ? -0.057 8.547 3.519 1.00 96.06 116 ALA A O 1
ATOM 869 N N . VAL A 1 117 ? -0.420 6.595 2.421 1.00 96.88 117 VAL A N 1
ATOM 870 C CA . VAL A 1 117 ? 0.695 5.812 2.953 1.00 96.88 117 VAL A CA 1
ATOM 871 C C . VAL A 1 117 ? 1.610 5.494 1.775 1.00 96.88 117 VAL A C 1
ATOM 873 O O . VAL A 1 117 ? 1.144 4.878 0.817 1.00 96.88 117 VAL A O 1
ATOM 876 N N . ASN A 1 118 ? 2.876 5.907 1.831 1.00 95.62 118 ASN A N 1
ATOM 877 C CA . ASN A 1 118 ? 3.889 5.489 0.859 1.00 95.62 118 ASN A CA 1
ATOM 878 C C . ASN A 1 118 ? 4.732 4.364 1.455 1.00 95.62 118 ASN A C 1
ATOM 880 O O . ASN A 1 118 ? 5.141 4.458 2.614 1.00 95.62 118 ASN A O 1
ATOM 884 N N . ALA A 1 119 ? 4.989 3.340 0.649 1.00 94.00 119 ALA A N 1
ATOM 885 C CA . ALA A 1 119 ? 5.965 2.292 0.892 1.00 94.00 119 ALA A CA 1
ATOM 886 C C . ALA A 1 119 ? 7.095 2.430 -0.137 1.00 94.00 119 ALA A C 1
ATOM 888 O O . ALA A 1 119 ? 6.848 2.248 -1.333 1.00 94.00 119 ALA A O 1
ATOM 889 N N . GLU A 1 120 ? 8.289 2.778 0.339 1.00 89.75 120 GLU A N 1
ATOM 890 C CA . GLU A 1 120 ? 9.487 3.119 -0.452 1.00 89.75 120 GLU A CA 1
ATOM 891 C C . GLU A 1 120 ? 10.770 2.545 0.158 1.00 89.75 120 GLU A C 1
ATOM 893 O O . GLU A 1 120 ? 10.790 2.314 1.391 1.00 89.75 120 GLU A O 1
#